Protein AF-A0A1V8P0F2-F1 (afdb_monomer_lite)

Structure (mmCIF, N/CA/C/O backbone):
data_AF-A0A1V8P0F2-F1
#
_entry.id   AF-A0A1V8P0F2-F1
#
loop_
_atom_site.group_PDB
_atom_site.id
_atom_site.type_symbol
_atom_site.label_atom_id
_atom_site.label_alt_id
_atom_site.label_comp_id
_atom_site.label_asym_id
_atom_site.label_entity_id
_atom_site.label_seq_id
_atom_site.pdbx_PDB_ins_code
_atom_site.Cartn_x
_atom_site.Cartn_y
_atom_site.Cartn_z
_atom_site.occupancy
_atom_site.B_iso_or_equiv
_atom_site.auth_seq_id
_atom_site.auth_comp_id
_atom_site.auth_asym_id
_atom_site.auth_atom_id
_atom_site.pdbx_PDB_model_num
ATOM 1 N N . MET A 1 1 ? -22.753 -1.004 0.183 1.00 55.59 1 MET A N 1
ATOM 2 C CA . MET A 1 1 ? -21.649 -0.096 -0.200 1.00 55.59 1 MET A CA 1
ATOM 3 C C . MET A 1 1 ? -20.941 -0.698 -1.397 1.00 55.59 1 MET A C 1
ATOM 5 O O . MET A 1 1 ? -20.696 -1.896 -1.375 1.00 55.59 1 MET A O 1
ATOM 9 N N . SER A 1 2 ? -20.673 0.084 -2.441 1.00 66.19 2 SER A N 1
ATOM 10 C CA . SER A 1 2 ? -19.880 -0.374 -3.585 1.00 66.19 2 SER A CA 1
ATOM 11 C C . SER A 1 2 ? -18.412 -0.502 -3.186 1.00 66.19 2 SER A C 1
ATOM 13 O O . SER A 1 2 ? -17.877 0.403 -2.544 1.00 66.19 2 SER A O 1
ATOM 15 N N . ILE A 1 3 ? -17.765 -1.595 -3.590 1.00 80.25 3 ILE A N 1
ATOM 16 C CA . ILE A 1 3 ? -16.310 -1.741 -3.491 1.00 80.25 3 ILE A CA 1
ATOM 17 C C . ILE A 1 3 ? -15.684 -0.649 -4.360 1.00 80.25 3 ILE A C 1
ATOM 19 O O . ILE A 1 3 ? -15.912 -0.609 -5.569 1.00 80.25 3 ILE A O 1
ATOM 23 N N . GLN A 1 4 ? -14.933 0.258 -3.741 1.00 91.81 4 GLN A N 1
ATOM 24 C CA . GLN A 1 4 ? -14.207 1.310 -4.444 1.00 91.81 4 GLN A CA 1
ATOM 25 C C . GLN A 1 4 ? -12.717 1.135 -4.173 1.00 91.81 4 GLN A C 1
ATOM 27 O O . GLN A 1 4 ? -12.289 1.177 -3.023 1.00 91.81 4 GLN A O 1
ATOM 32 N N . ALA A 1 5 ? -11.926 0.967 -5.232 1.00 93.81 5 ALA A N 1
ATOM 33 C CA . ALA A 1 5 ? -10.475 0.949 -5.116 1.00 93.81 5 ALA A CA 1
ATOM 34 C C . ALA A 1 5 ? -9.964 2.360 -4.799 1.00 93.81 5 ALA A C 1
ATOM 36 O O . ALA A 1 5 ? -10.221 3.316 -5.535 1.00 93.81 5 ALA A O 1
ATOM 37 N N . MET A 1 6 ? -9.226 2.489 -3.703 1.00 95.06 6 MET A N 1
ATOM 38 C CA . MET A 1 6 ? -8.639 3.737 -3.231 1.00 95.06 6 MET A CA 1
ATOM 39 C C . MET A 1 6 ? -7.133 3.571 -3.066 1.00 95.06 6 MET A C 1
ATOM 41 O O . MET A 1 6 ? -6.640 2.553 -2.592 1.00 95.06 6 MET A O 1
ATOM 45 N N . THR A 1 7 ? -6.364 4.586 -3.444 1.00 95.06 7 THR A N 1
ATOM 46 C CA . THR A 1 7 ? -4.930 4.602 -3.134 1.00 95.06 7 THR A CA 1
ATOM 47 C C . THR A 1 7 ? -4.723 4.639 -1.618 1.00 95.06 7 THR A C 1
ATOM 49 O O . THR A 1 7 ? -5.537 5.208 -0.886 1.00 95.06 7 THR A O 1
ATOM 52 N N . PHE A 1 8 ? -3.586 4.129 -1.139 1.00 95.25 8 PHE A N 1
ATOM 53 C CA . PHE A 1 8 ? -3.198 4.235 0.275 1.00 95.25 8 PHE A CA 1
ATOM 54 C C . PHE A 1 8 ? -3.275 5.680 0.798 1.00 95.25 8 PHE A C 1
ATOM 56 O O . PHE A 1 8 ? -3.718 5.915 1.915 1.00 95.25 8 PHE A O 1
ATOM 63 N N . VAL A 1 9 ? -2.916 6.672 -0.024 1.00 95.94 9 VAL A N 1
ATOM 64 C CA . VAL A 1 9 ? -3.008 8.097 0.345 1.00 95.94 9 VAL A CA 1
ATOM 65 C C . VAL A 1 9 ? -4.458 8.546 0.533 1.00 95.94 9 VAL A C 1
ATOM 67 O O . VAL A 1 9 ? -4.745 9.298 1.461 1.00 95.94 9 VAL A O 1
ATOM 70 N N . GLN A 1 10 ? -5.378 8.111 -0.332 1.00 96.38 10 GLN A N 1
ATOM 71 C CA . GLN A 1 10 ? -6.798 8.443 -0.188 1.00 96.38 10 GLN A CA 1
ATOM 72 C C . GLN A 1 10 ? -7.396 7.806 1.070 1.00 96.38 10 GLN A C 1
ATOM 74 O O . GLN A 1 10 ? -8.133 8.481 1.784 1.00 96.38 10 GLN A O 1
ATOM 79 N N . VAL A 1 11 ? -7.045 6.550 1.373 1.00 96.69 11 VAL A N 1
ATOM 80 C CA . VAL A 1 11 ? -7.475 5.887 2.614 1.00 96.69 11 VAL A CA 1
ATOM 81 C C . VAL A 1 11 ? -6.912 6.604 3.836 1.00 96.69 11 VAL A C 1
ATOM 83 O O . VAL A 1 11 ? -7.689 6.951 4.718 1.00 96.69 11 VAL A O 1
ATOM 86 N N . ALA A 1 12 ? -5.609 6.907 3.858 1.00 96.62 12 ALA A N 1
ATOM 87 C CA . ALA A 1 12 ? -4.955 7.608 4.967 1.00 96.62 12 ALA A CA 1
ATOM 88 C C . ALA A 1 12 ? -5.673 8.927 5.294 1.00 96.62 12 ALA A C 1
ATOM 90 O O . ALA A 1 12 ? -6.064 9.162 6.435 1.00 96.62 12 ALA A O 1
ATOM 91 N N . LYS A 1 13 ? -5.970 9.731 4.264 1.00 95.94 13 LYS A N 1
ATOM 92 C CA . LYS A 1 13 ? -6.751 10.968 4.409 1.00 95.94 13 LYS A CA 1
ATOM 93 C C . LYS A 1 13 ? -8.157 10.722 4.963 1.00 95.94 13 LYS A C 1
ATOM 95 O O . LYS A 1 13 ? -8.610 11.487 5.805 1.00 95.94 13 LYS A O 1
ATOM 100 N N . ALA A 1 14 ? -8.845 9.672 4.515 1.00 95.19 14 ALA A N 1
ATOM 101 C CA . ALA A 1 14 ? -10.209 9.361 4.950 1.00 95.19 14 ALA A CA 1
ATOM 102 C C . ALA A 1 14 ? -10.307 8.912 6.422 1.00 95.19 14 ALA A C 1
ATOM 104 O O . ALA A 1 14 ? -11.383 9.019 7.024 1.00 95.19 14 ALA A O 1
ATOM 105 N N . VAL A 1 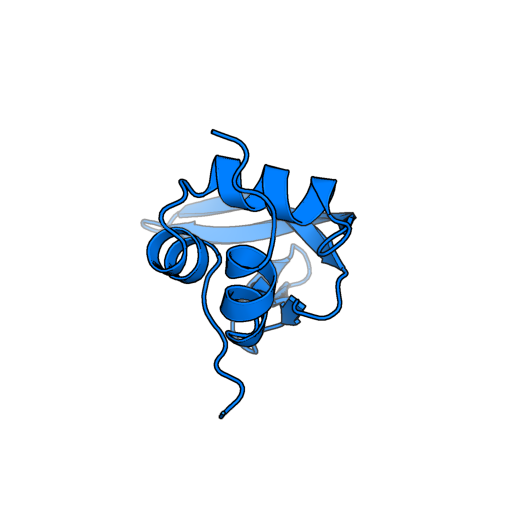15 ? -9.205 8.416 6.993 1.00 94.50 15 VAL A N 1
ATOM 106 C CA . VAL A 1 15 ? -9.102 8.013 8.406 1.00 94.50 15 VAL A CA 1
ATOM 107 C C . VAL A 1 15 ? -8.293 8.993 9.262 1.00 94.50 15 VAL A C 1
ATOM 109 O O . VAL A 1 15 ? -8.108 8.741 10.443 1.00 94.50 15 VAL A O 1
ATOM 112 N N . GLY A 1 16 ? -7.842 10.120 8.700 1.00 94.81 16 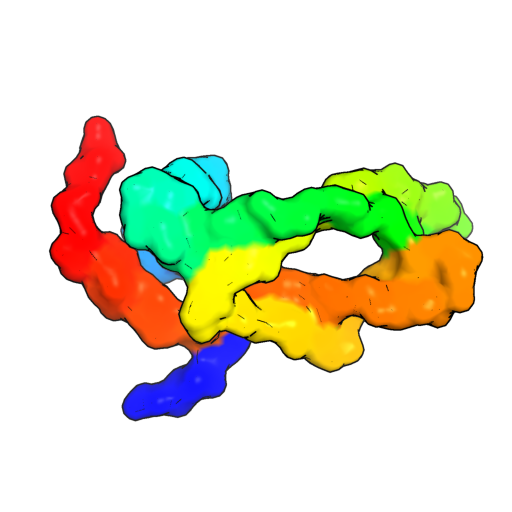GLY A N 1
ATOM 113 C CA . GLY A 1 16 ? -7.104 11.146 9.446 1.00 94.81 16 GLY A CA 1
ATOM 114 C C . GLY A 1 16 ? -5.660 10.773 9.797 1.00 94.81 16 GLY A C 1
ATOM 115 O O . GLY A 1 16 ? -5.100 11.352 10.720 1.00 94.81 16 GLY A O 1
ATOM 116 N N . LEU A 1 17 ? -5.050 9.833 9.071 1.00 94.56 17 LEU A N 1
ATOM 117 C CA . LEU A 1 17 ? -3.677 9.378 9.298 1.00 94.56 17 LEU A CA 1
ATOM 118 C C . LEU A 1 17 ? -2.719 9.909 8.229 1.00 94.56 17 LEU A C 1
ATOM 120 O O . LEU A 1 17 ? -3.096 10.168 7.080 1.00 94.56 17 LEU A O 1
ATOM 124 N N . THR A 1 18 ? -1.436 10.002 8.580 1.00 95.31 18 THR A N 1
ATOM 125 C CA . THR A 1 18 ? -0.379 10.074 7.567 1.00 95.31 18 THR A CA 1
ATOM 126 C C . THR A 1 18 ? -0.266 8.738 6.831 1.00 95.31 18 THR A C 1
ATOM 128 O O . THR A 1 18 ? -0.730 7.692 7.290 1.00 95.31 18 THR A O 1
ATOM 131 N N . ARG A 1 19 ? 0.381 8.747 5.662 1.00 92.75 19 ARG A N 1
ATOM 132 C CA . ARG A 1 19 ? 0.611 7.512 4.903 1.00 92.75 19 ARG A CA 1
ATOM 133 C C . ARG A 1 19 ? 1.459 6.505 5.692 1.00 92.75 19 ARG A C 1
ATOM 135 O O . ARG A 1 19 ? 1.194 5.314 5.611 1.00 92.75 19 ARG A O 1
ATOM 142 N N . GLU A 1 20 ? 2.460 6.978 6.428 1.00 93.81 20 GLU A N 1
ATOM 143 C CA . GLU A 1 20 ? 3.327 6.131 7.252 1.00 93.81 20 GLU A CA 1
ATOM 144 C C . GLU A 1 20 ? 2.551 5.489 8.406 1.00 93.81 20 GLU A C 1
ATOM 146 O O . GLU A 1 20 ? 2.580 4.268 8.551 1.00 93.81 20 GLU A O 1
ATOM 151 N N . GLN A 1 21 ? 1.771 6.287 9.145 1.00 94.88 21 GLN A N 1
ATOM 152 C CA . GLN A 1 21 ? 0.886 5.782 10.198 1.00 94.88 21 GLN A CA 1
ATOM 153 C C . GLN A 1 21 ? -0.092 4.742 9.653 1.00 94.88 21 GLN A C 1
ATOM 155 O O . GLN A 1 21 ? -0.251 3.693 10.263 1.00 94.88 21 GLN A O 1
ATOM 160 N N . LEU A 1 22 ? -0.681 4.975 8.473 1.00 96.12 22 LEU A N 1
ATOM 161 C CA . LEU A 1 22 ? -1.557 3.990 7.841 1.00 96.12 22 LEU A CA 1
ATOM 162 C C . LEU A 1 22 ? -0.846 2.642 7.633 1.00 96.12 22 LEU A C 1
ATOM 164 O O . LEU A 1 22 ? -1.415 1.612 7.977 1.00 96.12 22 LEU A O 1
ATOM 168 N N . TYR A 1 23 ? 0.376 2.621 7.090 1.00 94.62 23 TYR A N 1
ATOM 169 C CA . TYR A 1 23 ? 1.111 1.362 6.907 1.00 94.62 23 TYR A CA 1
ATOM 170 C C . TYR A 1 23 ? 1.392 0.656 8.233 1.00 94.62 23 TYR A C 1
ATOM 172 O O . TYR A 1 23 ? 1.223 -0.560 8.317 1.00 94.62 23 TYR A O 1
ATOM 180 N N . ILE A 1 24 ? 1.792 1.409 9.261 1.00 94.31 24 ILE A N 1
ATOM 181 C CA . ILE A 1 24 ? 2.031 0.866 10.602 1.00 94.31 24 ILE A CA 1
ATOM 182 C C . ILE A 1 24 ? 0.739 0.256 11.154 1.00 94.31 24 ILE A C 1
ATOM 184 O O . ILE A 1 24 ? 0.748 -0.902 11.558 1.00 94.31 24 ILE A O 1
ATOM 188 N N . THR A 1 25 ? -0.380 0.985 11.110 1.00 95.00 25 THR A N 1
ATOM 189 C CA . THR A 1 25 ? -1.681 0.510 11.599 1.00 95.00 25 THR A CA 1
ATOM 190 C C . THR A 1 25 ? -2.154 -0.726 10.842 1.00 95.00 25 THR A C 1
ATOM 192 O O . THR A 1 25 ? -2.578 -1.693 11.472 1.00 95.00 25 THR A O 1
ATOM 195 N N . LEU A 1 26 ? -2.064 -0.730 9.508 1.00 95.75 26 LEU A N 1
ATOM 196 C CA . LEU A 1 26 ? -2.482 -1.871 8.690 1.00 95.75 26 LEU A CA 1
ATOM 197 C C . LEU A 1 26 ? -1.674 -3.131 9.030 1.00 95.75 26 LEU A C 1
ATOM 199 O O . LEU A 1 26 ? -2.263 -4.196 9.193 1.00 95.75 26 LEU A O 1
ATOM 203 N N . ARG A 1 27 ? -0.350 -3.012 9.190 1.00 94.44 27 ARG A N 1
ATOM 204 C CA . ARG A 1 27 ? 0.514 -4.144 9.563 1.00 94.44 27 ARG A CA 1
ATOM 205 C C . ARG A 1 27 ? 0.291 -4.598 11.003 1.00 94.44 27 ARG A C 1
ATOM 207 O O . ARG A 1 27 ? 0.162 -5.790 11.248 1.00 94.44 27 ARG A O 1
ATOM 214 N N . ALA A 1 28 ? 0.210 -3.663 11.951 1.00 94.38 28 ALA A N 1
ATOM 215 C CA . ALA A 1 28 ? 0.028 -3.969 13.372 1.00 94.38 28 ALA A CA 1
ATOM 216 C C . ALA A 1 28 ? -1.289 -4.709 13.657 1.00 94.38 28 ALA A C 1
ATOM 218 O O . ALA A 1 28 ? -1.369 -5.470 14.615 1.00 94.38 28 ALA A O 1
ATOM 219 N N . ASN A 1 29 ? -2.303 -4.504 12.812 1.00 94.31 29 ASN A N 1
ATOM 220 C CA . ASN A 1 29 ? -3.602 -5.167 12.917 1.00 94.31 29 ASN A CA 1
ATOM 221 C C . ASN A 1 29 ? -3.761 -6.344 11.938 1.00 94.31 29 ASN A C 1
ATOM 223 O O . ASN A 1 29 ? -4.873 -6.833 11.765 1.00 94.31 29 ASN A O 1
ATOM 227 N N . GLY A 1 30 ? -2.685 -6.782 11.269 1.00 94.75 30 GLY A N 1
ATOM 228 C CA . GLY A 1 30 ? -2.716 -7.921 10.342 1.00 94.75 30 GLY A CA 1
ATOM 229 C C . GLY A 1 30 ? -3.603 -7.719 9.107 1.00 94.75 30 GLY A C 1
ATOM 230 O O . GLY A 1 30 ? -3.983 -8.687 8.460 1.00 94.75 30 GLY A O 1
ATOM 231 N N . ILE A 1 31 ? -3.952 -6.472 8.777 1.00 96.25 31 ILE A N 1
ATOM 232 C CA . ILE A 1 31 ? -4.792 -6.139 7.617 1.00 96.25 31 ILE A CA 1
ATOM 233 C C . ILE A 1 31 ? -3.992 -6.299 6.321 1.00 96.25 31 ILE A C 1
ATOM 235 O O . ILE A 1 31 ? -4.555 -6.648 5.282 1.00 96.25 31 ILE A O 1
ATOM 239 N N . ILE A 1 32 ? -2.686 -6.023 6.387 1.00 96.69 32 ILE A N 1
ATOM 240 C CA . ILE A 1 32 ? -1.742 -6.288 5.304 1.00 96.69 32 ILE A CA 1
ATOM 241 C C . ILE A 1 32 ? -0.488 -6.976 5.842 1.00 96.69 32 ILE A C 1
ATOM 243 O O . ILE A 1 32 ? -0.022 -6.659 6.939 1.00 96.69 32 ILE A O 1
ATOM 247 N N . GLU A 1 33 ? 0.120 -7.818 5.017 1.00 96.69 33 GLU A N 1
ATOM 248 C CA . GLU A 1 33 ? 1.425 -8.431 5.258 1.00 96.69 33 GLU A CA 1
ATOM 249 C C . GLU A 1 33 ? 2.365 -8.132 4.091 1.00 96.69 33 GLU A C 1
ATOM 251 O O . GLU A 1 33 ? 1.948 -8.125 2.936 1.00 96.69 33 GLU A O 1
ATOM 256 N N . SER A 1 34 ? 3.638 -7.852 4.377 1.00 95.56 34 SER A N 1
ATOM 257 C CA . SER A 1 34 ? 4.646 -7.689 3.326 1.00 95.56 34 SER A CA 1
ATOM 258 C C . SER A 1 34 ? 5.036 -9.053 2.768 1.00 95.56 34 SER A C 1
ATOM 260 O O . SER A 1 34 ? 5.533 -9.897 3.507 1.00 95.56 34 SER A O 1
ATOM 262 N N . VAL A 1 35 ? 4.856 -9.254 1.464 1.00 95.88 35 VAL A N 1
ATOM 263 C CA . VAL A 1 35 ? 5.184 -10.521 0.781 1.00 95.88 35 VAL A CA 1
ATOM 264 C C . VAL A 1 35 ? 6.426 -10.423 -0.102 1.00 95.88 35 VAL A C 1
ATOM 266 O O . VAL A 1 35 ? 6.813 -11.386 -0.760 1.00 95.88 35 VAL A O 1
ATOM 269 N N . GLY A 1 36 ? 7.078 -9.259 -0.119 1.00 95.38 36 GLY A N 1
ATOM 270 C CA . GLY A 1 36 ? 8.342 -9.052 -0.813 1.00 95.38 36 GLY A CA 1
ATOM 271 C C . GLY A 1 36 ? 8.404 -7.732 -1.563 1.00 95.38 36 GLY A C 1
ATOM 272 O O . GLY A 1 36 ? 7.635 -6.803 -1.325 1.00 95.38 36 GLY A O 1
ATOM 273 N N . PHE A 1 37 ? 9.361 -7.645 -2.482 1.00 95.12 37 PHE A N 1
ATOM 274 C CA . PHE A 1 37 ? 9.627 -6.436 -3.246 1.00 95.12 37 PHE A CA 1
ATOM 275 C C . PHE A 1 37 ? 9.793 -6.773 -4.720 1.00 95.12 37 PHE A C 1
ATOM 277 O O . PHE A 1 37 ? 10.537 -7.683 -5.082 1.00 95.12 37 PHE A O 1
ATOM 284 N N . GLU A 1 38 ? 9.166 -5.977 -5.576 1.00 94.56 38 GLU A N 1
ATOM 285 C CA . GLU A 1 38 ? 9.306 -6.084 -7.021 1.00 94.56 38 GLU A CA 1
ATOM 286 C C . GLU A 1 38 ? 9.969 -4.833 -7.582 1.00 94.56 38 GLU A C 1
ATOM 288 O O . GLU A 1 38 ? 9.577 -3.704 -7.281 1.00 94.56 38 GLU A O 1
ATOM 293 N N . ARG A 1 39 ? 10.990 -5.022 -8.423 1.00 95.38 39 ARG A N 1
ATOM 294 C CA . ARG A 1 39 ? 11.606 -3.905 -9.135 1.00 95.38 39 ARG A CA 1
ATOM 295 C C . ARG A 1 39 ? 10.696 -3.468 -10.274 1.00 95.38 39 ARG A C 1
ATOM 297 O O . ARG A 1 39 ? 10.464 -4.226 -11.213 1.00 95.38 39 ARG A O 1
ATOM 304 N N . VAL A 1 40 ? 10.261 -2.217 -10.219 1.00 94.94 40 VAL A N 1
ATOM 305 C CA . VAL A 1 40 ? 9.421 -1.602 -11.244 1.00 94.94 40 VAL A CA 1
ATOM 306 C C . VAL A 1 40 ? 10.144 -0.449 -11.917 1.00 94.94 40 VAL A C 1
ATOM 308 O O . VAL A 1 40 ? 11.020 0.188 -11.331 1.00 94.94 40 VAL A O 1
ATOM 311 N N . TYR A 1 41 ? 9.755 -0.180 -13.155 1.00 93.50 41 TYR A N 1
ATOM 312 C CA . TYR A 1 41 ? 10.337 0.822 -14.027 1.00 93.50 41 TYR A CA 1
ATOM 313 C C . TYR A 1 41 ? 9.252 1.812 -14.440 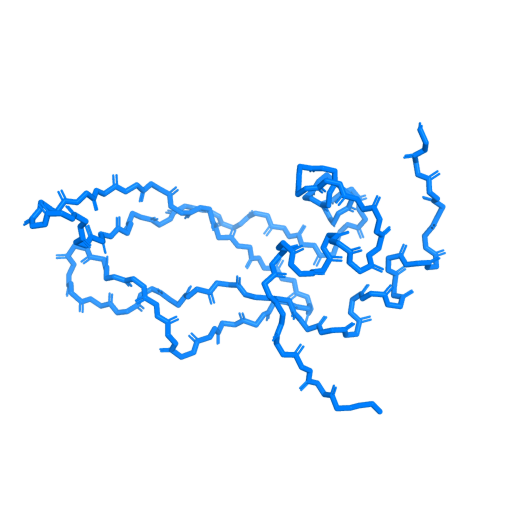1.00 93.50 41 TYR A C 1
ATOM 315 O O . TYR A 1 41 ? 8.151 1.431 -14.849 1.00 93.50 41 TYR A O 1
ATOM 323 N N . GLN A 1 42 ? 9.569 3.097 -14.338 1.00 89.94 42 GLN A N 1
ATOM 324 C CA . GLN A 1 42 ? 8.704 4.190 -14.763 1.00 89.94 42 GLN A CA 1
ATOM 325 C C . GLN A 1 42 ? 9.501 5.185 -15.597 1.00 89.94 42 GLN A C 1
ATOM 327 O O . GLN A 1 42 ? 10.669 5.457 -15.313 1.00 89.94 42 GLN A O 1
ATOM 332 N N . ARG A 1 43 ? 8.867 5.748 -16.626 1.00 87.56 43 ARG A N 1
ATOM 333 C CA . ARG A 1 43 ? 9.460 6.836 -17.401 1.00 87.56 43 ARG A CA 1
ATOM 334 C C . ARG A 1 43 ? 9.078 8.157 -16.746 1.00 87.56 43 ARG A C 1
ATOM 336 O O . ARG A 1 43 ? 7.892 8.444 -16.612 1.00 87.56 43 ARG A O 1
ATOM 343 N N . ARG A 1 44 ? 10.069 8.942 -16.335 1.00 86.25 44 ARG A N 1
ATOM 344 C CA . ARG A 1 44 ? 9.884 10.267 -15.738 1.00 86.25 44 ARG A CA 1
ATOM 345 C C . ARG A 1 44 ? 10.843 11.235 -16.414 1.00 86.25 44 ARG A C 1
ATOM 347 O O . ARG A 1 44 ? 12.032 10.946 -16.494 1.00 86.25 44 ARG A O 1
ATOM 354 N N . ASP A 1 45 ? 10.305 12.327 -16.952 1.00 88.75 45 ASP A N 1
ATOM 355 C CA . ASP A 1 45 ? 11.073 13.371 -17.646 1.00 88.75 45 ASP A CA 1
ATOM 356 C C . ASP A 1 45 ? 11.993 12.808 -18.750 1.00 88.75 45 ASP A C 1
ATOM 358 O O . ASP A 1 45 ? 13.147 13.190 -18.904 1.00 88.75 45 ASP A O 1
ATOM 362 N N . GLY A 1 46 ? 11.491 11.818 -19.499 1.00 87.25 46 GLY A N 1
ATOM 363 C CA . GLY A 1 46 ? 12.223 11.145 -20.579 1.00 87.25 46 GLY A CA 1
ATOM 364 C C . GLY A 1 46 ? 13.200 10.050 -20.128 1.00 87.25 46 GLY A C 1
ATOM 365 O O . GLY A 1 46 ? 13.492 9.149 -20.917 1.00 87.25 46 GLY A O 1
ATOM 366 N N . ALA A 1 47 ? 13.624 10.043 -18.863 1.00 89.12 47 ALA A N 1
ATOM 367 C CA . ALA A 1 47 ? 14.501 9.023 -18.295 1.00 89.12 47 ALA A CA 1
ATOM 368 C C . ALA A 1 47 ? 13.716 7.818 -17.750 1.00 89.12 47 ALA A C 1
ATOM 370 O O . ALA A 1 47 ? 12.600 7.949 -17.244 1.00 89.12 47 ALA A O 1
ATOM 371 N N . ILE A 1 48 ? 14.307 6.622 -17.831 1.00 90.25 48 ILE A N 1
ATOM 372 C CA . ILE A 1 48 ? 13.780 5.428 -17.160 1.00 90.25 48 ILE A CA 1
ATOM 373 C C . ILE A 1 48 ? 14.354 5.397 -15.745 1.00 90.25 48 ILE A C 1
ATOM 375 O O . ILE A 1 48 ? 15.564 5.306 -15.561 1.00 90.25 48 ILE A O 1
ATOM 379 N N . GLN A 1 49 ? 13.474 5.451 -14.752 1.00 93.12 49 GLN A N 1
ATOM 380 C CA . GLN A 1 49 ? 13.814 5.277 -13.345 1.00 93.12 49 GLN A CA 1
ATOM 381 C C . GLN A 1 49 ? 13.294 3.925 -12.870 1.00 93.12 49 GLN A C 1
ATOM 383 O O . GLN A 1 49 ? 12.193 3.515 -13.245 1.00 93.12 49 GLN A O 1
ATOM 388 N N . SER A 1 50 ? 14.065 3.250 -12.022 1.00 93.44 50 SER A N 1
ATOM 389 C CA . SER A 1 50 ? 13.637 2.013 -11.372 1.00 93.44 50 SER A CA 1
ATOM 390 C C . SER A 1 50 ? 13.645 2.157 -9.862 1.00 93.44 50 SER A C 1
ATOM 392 O O . SER A 1 50 ? 14.552 2.782 -9.317 1.00 93.44 50 SER A O 1
ATOM 394 N N . TYR A 1 51 ? 12.694 1.523 -9.190 1.00 93.44 51 TYR A N 1
ATOM 395 C CA . TYR A 1 51 ? 12.674 1.427 -7.734 1.00 93.44 51 TYR A CA 1
ATOM 396 C C . TYR A 1 51 ? 12.086 0.087 -7.291 1.00 93.44 51 TYR A C 1
ATOM 398 O O . TYR A 1 51 ? 11.414 -0.597 -8.065 1.00 93.44 51 TYR A O 1
ATOM 406 N N . MET A 1 52 ? 12.369 -0.299 -6.048 1.00 94.44 52 MET A N 1
ATOM 407 C CA . MET A 1 52 ? 11.751 -1.469 -5.430 1.00 94.44 52 MET A CA 1
ATOM 408 C C . MET A 1 52 ? 10.379 -1.065 -4.888 1.00 94.44 52 MET A C 1
ATOM 410 O O . MET A 1 52 ? 10.286 -0.219 -4.001 1.00 94.44 52 MET A O 1
ATOM 414 N N . SER A 1 53 ? 9.315 -1.643 -5.436 1.00 92.75 53 SER A N 1
ATOM 415 C CA . SER A 1 53 ? 7.963 -1.538 -4.900 1.00 92.75 53 SER A CA 1
ATOM 416 C C . SER A 1 53 ? 7.742 -2.683 -3.926 1.00 92.75 53 SER A C 1
ATOM 418 O O . SER A 1 53 ? 7.748 -3.843 -4.334 1.00 92.75 53 SER A O 1
ATOM 420 N N . GLU A 1 54 ? 7.514 -2.369 -2.657 1.00 94.62 54 GLU A N 1
ATOM 421 C CA . GLU A 1 54 ? 7.029 -3.365 -1.703 1.00 94.62 54 GLU A CA 1
ATOM 422 C C . GLU A 1 54 ? 5.663 -3.899 -2.150 1.00 94.62 54 GLU A C 1
ATOM 424 O O . GLU A 1 54 ? 4.869 -3.162 -2.750 1.00 94.62 54 GLU A O 1
ATOM 429 N N . ARG A 1 55 ? 5.430 -5.187 -1.905 1.00 95.38 55 ARG A N 1
ATOM 430 C CA . ARG A 1 55 ? 4.206 -5.906 -2.239 1.00 95.38 55 ARG A CA 1
ATOM 431 C C . ARG A 1 55 ? 3.540 -6.375 -0.962 1.00 95.38 55 ARG A C 1
ATOM 433 O O . ARG A 1 55 ? 4.209 -6.891 -0.068 1.00 95.38 55 ARG A O 1
ATOM 440 N N . TYR A 1 56 ? 2.227 -6.225 -0.920 1.00 96.62 56 TYR A N 1
ATOM 441 C CA . TYR A 1 56 ? 1.413 -6.621 0.215 1.00 96.62 56 TYR A CA 1
ATOM 442 C C . TYR A 1 56 ? 0.395 -7.684 -0.169 1.00 96.62 56 TYR A C 1
ATOM 444 O O . TYR A 1 56 ? -0.167 -7.627 -1.264 1.00 96.62 56 TYR A O 1
ATOM 452 N N . ASP A 1 57 ? 0.138 -8.605 0.745 1.00 96.25 57 ASP A N 1
ATOM 453 C CA . ASP A 1 57 ? -1.059 -9.438 0.744 1.00 96.25 57 ASP A CA 1
ATOM 454 C C . ASP A 1 57 ? -2.024 -8.955 1.834 1.00 96.25 57 ASP A C 1
ATOM 456 O O . ASP A 1 57 ? -1.620 -8.232 2.748 1.00 96.25 57 ASP A O 1
ATOM 460 N N . GLY A 1 58 ? -3.303 -9.289 1.707 1.00 95.88 58 GLY A N 1
ATOM 461 C CA . GLY A 1 58 ? -4.345 -8.902 2.654 1.00 95.88 58 GLY A CA 1
ATOM 462 C C . GLY A 1 58 ? -5.726 -8.807 2.012 1.00 95.88 58 GLY A C 1
ATOM 463 O O . GLY A 1 58 ? -5.860 -8.522 0.823 1.00 95.88 58 GLY A O 1
ATOM 464 N N . GLU A 1 59 ? -6.770 -8.987 2.823 1.00 95.19 59 GLU A N 1
ATOM 465 C CA . GLU A 1 59 ? -8.170 -9.050 2.366 1.00 95.19 59 GLU A CA 1
ATOM 466 C C . GLU A 1 59 ? -8.598 -7.816 1.554 1.00 95.19 59 GLU A C 1
ATOM 468 O O . GLU A 1 59 ? -9.362 -7.915 0.595 1.00 95.19 59 GLU A O 1
ATOM 473 N N . PHE A 1 60 ? -8.092 -6.640 1.929 1.00 95.94 60 PHE A N 1
ATOM 474 C CA . PHE A 1 60 ? -8.466 -5.372 1.307 1.00 95.94 60 PHE A CA 1
ATOM 475 C C . PHE A 1 60 ? -7.516 -4.949 0.183 1.00 95.94 60 PHE A C 1
ATOM 477 O O . PHE A 1 60 ? -7.705 -3.869 -0.375 1.00 95.94 60 PHE A O 1
ATOM 484 N N . ILE A 1 61 ? -6.497 -5.747 -0.157 1.00 96.56 61 ILE A N 1
ATOM 485 C CA . ILE A 1 61 ? -5.571 -5.426 -1.244 1.00 96.56 61 ILE A CA 1
ATOM 486 C C . ILE A 1 61 ? -6.253 -5.658 -2.593 1.00 96.56 61 ILE A C 1
ATOM 488 O O . ILE A 1 61 ? -6.670 -6.761 -2.937 1.00 96.56 61 ILE A O 1
ATOM 492 N N . ILE A 1 62 ? -6.309 -4.603 -3.403 1.00 95.19 62 ILE A N 1
ATOM 493 C CA . ILE A 1 62 ? -6.782 -4.651 -4.784 1.00 95.19 62 ILE A CA 1
ATOM 494 C C . ILE A 1 62 ? -5.596 -4.402 -5.710 1.00 95.19 62 ILE A C 1
ATOM 496 O O . ILE A 1 62 ? -4.956 -3.352 -5.657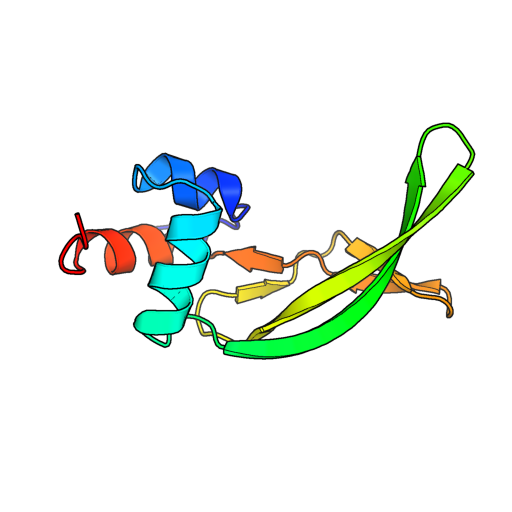 1.00 95.19 62 ILE A O 1
ATOM 500 N N . ASN A 1 63 ? -5.337 -5.345 -6.611 1.00 93.81 63 ASN A N 1
ATOM 501 C CA . ASN A 1 63 ? -4.413 -5.143 -7.721 1.00 93.81 63 ASN A CA 1
ATOM 502 C C . ASN A 1 63 ? -5.146 -4.404 -8.841 1.00 93.81 63 ASN A C 1
ATOM 504 O O . ASN A 1 63 ? -6.068 -4.946 -9.452 1.00 93.81 63 ASN A O 1
ATOM 508 N N . SER A 1 64 ? -4.760 -3.157 -9.104 1.00 87.62 64 SER A N 1
ATOM 509 C CA . SER A 1 64 ? -5.372 -2.402 -10.194 1.00 87.62 64 SER A CA 1
ATOM 510 C C . SER A 1 64 ? -4.885 -2.920 -11.552 1.00 87.62 64 SER A C 1
ATOM 512 O O . SER A 1 64 ? -3.767 -3.418 -11.677 1.00 87.62 64 SER A O 1
ATOM 514 N N . ALA A 1 65 ? -5.717 -2.791 -12.589 1.00 80.69 65 ALA A N 1
ATOM 515 C CA . ALA A 1 65 ? -5.324 -3.139 -13.959 1.00 80.69 65 ALA A CA 1
ATOM 516 C C . ALA A 1 65 ? -4.217 -2.215 -14.507 1.00 80.69 65 ALA A C 1
ATOM 518 O O . ALA A 1 65 ? -3.521 -2.559 -15.463 1.00 80.69 65 ALA A O 1
ATOM 519 N N . CYS A 1 66 ? -4.050 -1.043 -13.892 1.00 79.81 66 CYS A N 1
ATOM 520 C CA . CYS A 1 66 ? -2.959 -0.123 -14.160 1.00 79.81 66 CYS A CA 1
ATOM 521 C C . CYS A 1 66 ? -1.734 -0.513 -13.324 1.00 79.81 66 CYS A C 1
ATOM 523 O O . CYS A 1 66 ? -1.827 -0.939 -12.174 1.00 79.81 66 CYS A O 1
ATOM 525 N N . GLY A 1 67 ? -0.548 -0.359 -13.893 1.00 85.62 67 GLY A N 1
ATOM 526 C CA . GLY A 1 67 ? 0.660 -0.780 -13.212 1.00 85.62 67 GLY A CA 1
ATOM 527 C C . GLY A 1 67 ? 1.911 -0.273 -13.887 1.00 85.62 67 GLY A C 1
ATOM 528 O O . GLY A 1 67 ? 1.876 0.356 -14.948 1.00 85.62 67 GLY A O 1
ATOM 529 N N . LYS A 1 68 ? 3.034 -0.560 -13.248 1.00 91.00 68 LYS A N 1
ATOM 530 C CA . LYS A 1 68 ? 4.365 -0.239 -13.758 1.00 91.00 68 LYS A CA 1
ATOM 531 C C . LYS A 1 68 ? 4.948 -1.475 -14.412 1.00 91.00 68 LYS A C 1
ATOM 533 O O . LYS A 1 68 ? 4.448 -2.576 -14.214 1.00 91.00 68 LYS A O 1
ATOM 538 N N . ARG A 1 69 ? 5.973 -1.306 -15.239 1.00 92.00 69 ARG A N 1
ATOM 539 C CA . ARG A 1 69 ? 6.574 -2.453 -15.927 1.00 92.00 69 ARG A CA 1
ATOM 540 C C . ARG A 1 69 ? 7.750 -2.994 -15.137 1.00 92.00 69 ARG A C 1
ATOM 542 O O . ARG A 1 69 ? 8.470 -2.204 -14.536 1.00 92.00 69 ARG A O 1
ATOM 549 N N . ASP A 1 70 ? 7.944 -4.305 -15.142 1.00 92.81 70 ASP A N 1
ATOM 550 C CA . ASP A 1 70 ? 9.178 -4.937 -14.672 1.00 92.81 70 ASP A CA 1
ATOM 551 C C . ASP A 1 70 ? 10.261 -4.936 -15.773 1.00 92.81 70 ASP A C 1
ATOM 553 O O . ASP A 1 70 ? 10.070 -4.421 -16.879 1.00 92.81 70 ASP A O 1
ATOM 557 N N . GLN A 1 71 ? 11.412 -5.552 -15.487 1.00 91.19 71 GLN A N 1
ATOM 558 C CA . GLN A 1 71 ? 12.519 -5.677 -16.443 1.00 91.19 71 GLN A CA 1
ATOM 559 C C . GLN A 1 71 ? 12.157 -6.530 -17.673 1.00 91.19 71 GLN A C 1
ATOM 561 O O . GLN A 1 71 ? 12.753 -6.374 -18.737 1.00 91.19 71 GLN A O 1
ATOM 566 N N . LYS A 1 72 ? 11.183 -7.437 -17.539 1.00 92.31 72 LYS A N 1
ATOM 567 C CA . LYS A 1 72 ? 10.684 -8.325 -18.599 1.00 92.31 72 LYS A CA 1
ATOM 568 C C . LYS A 1 72 ? 9.488 -7.716 -19.342 1.00 92.31 72 LYS A C 1
ATOM 570 O O . LYS A 1 72 ? 8.816 -8.427 -20.088 1.00 92.31 72 LYS A O 1
ATOM 575 N N . ASN A 1 73 ? 9.227 -6.418 -19.156 1.00 88.69 73 ASN A N 1
ATOM 576 C CA . ASN A 1 73 ? 8.124 -5.672 -19.759 1.00 88.69 73 ASN A CA 1
ATOM 577 C C . ASN A 1 73 ? 6.718 -6.164 -19.342 1.00 88.69 73 ASN A C 1
ATOM 579 O O . ASN A 1 73 ? 5.729 -5.833 -20.004 1.00 88.69 73 ASN A O 1
ATOM 583 N N . ARG A 1 74 ? 6.610 -6.927 -18.249 1.00 90.56 74 ARG A N 1
ATOM 584 C CA . ARG A 1 74 ? 5.349 -7.403 -17.662 1.00 90.56 74 ARG A CA 1
ATOM 585 C C . ARG A 1 74 ? 4.759 -6.327 -16.760 1.00 90.56 74 ARG A C 1
ATOM 587 O O . ARG A 1 74 ? 5.496 -5.541 -16.170 1.00 90.56 74 ARG A O 1
ATOM 594 N N . ILE A 1 75 ? 3.432 -6.276 -16.671 1.00 90.62 75 ILE A N 1
ATOM 595 C CA . ILE A 1 75 ? 2.738 -5.318 -15.806 1.00 90.62 75 ILE A CA 1
ATOM 596 C C . ILE A 1 75 ? 2.797 -5.827 -14.367 1.00 90.62 75 ILE A C 1
ATOM 598 O O . ILE A 1 75 ? 2.266 -6.891 -14.061 1.00 90.62 75 ILE A O 1
ATOM 602 N N . VAL A 1 76 ? 3.409 -5.030 -13.500 1.00 92.06 76 VAL A N 1
ATOM 603 C CA . VAL A 1 76 ? 3.310 -5.123 -12.047 1.00 92.06 76 VAL A CA 1
ATOM 604 C C . VAL A 1 76 ? 2.171 -4.201 -11.614 1.00 92.06 76 VAL A C 1
ATOM 606 O O . VAL A 1 76 ? 2.305 -2.978 -11.750 1.00 92.06 76 VAL A O 1
ATOM 609 N N . PRO A 1 77 ? 1.040 -4.742 -11.136 1.00 91.75 77 PRO A N 1
ATOM 610 C CA . PRO A 1 77 ? -0.133 -3.939 -10.824 1.00 91.75 77 PRO A CA 1
ATOM 611 C C . PRO A 1 77 ? 0.138 -3.020 -9.634 1.00 91.75 77 PRO A C 1
ATOM 613 O O . PRO A 1 77 ? 0.752 -3.431 -8.640 1.00 91.75 77 PRO A O 1
ATOM 616 N N . ASP A 1 78 ? -0.350 -1.784 -9.704 1.00 92.56 78 ASP A N 1
ATOM 617 C CA . ASP A 1 78 ? -0.367 -0.918 -8.528 1.00 92.56 78 ASP A CA 1
ATOM 618 C C . ASP A 1 78 ? -1.337 -1.500 -7.490 1.00 92.56 78 ASP A C 1
ATOM 620 O O . ASP A 1 78 ? -2.441 -1.935 -7.834 1.00 92.56 78 ASP A O 1
ATOM 624 N N . GLN A 1 79 ? -0.915 -1.517 -6.223 1.00 95.06 79 GLN A N 1
ATOM 625 C CA . GLN A 1 79 ? -1.749 -1.989 -5.120 1.00 95.06 79 GLN A CA 1
ATOM 626 C C . GLN A 1 79 ? -2.547 -0.835 -4.534 1.00 95.06 79 GLN A C 1
ATOM 628 O O . GLN A 1 79 ? -2.014 0.223 -4.185 1.00 95.06 79 GLN A O 1
ATOM 633 N N . MET A 1 80 ? 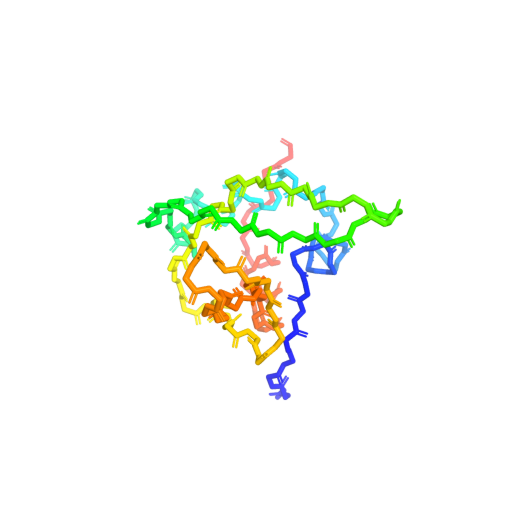-3.845 -1.064 -4.440 1.00 95.69 80 MET A N 1
ATOM 634 C CA . MET A 1 80 ? -4.841 -0.178 -3.866 1.00 95.69 80 MET A CA 1
ATOM 635 C C . MET A 1 80 ? -5.530 -0.897 -2.708 1.00 95.69 80 MET A C 1
ATOM 637 O O . MET A 1 80 ? -5.325 -2.089 -2.489 1.00 95.69 80 MET A O 1
ATOM 641 N N . LEU A 1 81 ? -6.345 -0.159 -1.970 1.00 96.12 81 LEU A N 1
ATOM 642 C CA . LEU A 1 81 ? -7.170 -0.678 -0.896 1.00 96.12 81 LEU A CA 1
ATOM 643 C C . LEU A 1 81 ? -8.643 -0.614 -1.286 1.00 96.12 81 LEU A C 1
ATOM 645 O O . LEU A 1 81 ? -9.099 0.372 -1.867 1.00 96.12 81 LEU A O 1
ATOM 649 N N . ASP A 1 82 ? -9.392 -1.645 -0.929 1.00 95.88 82 ASP A N 1
ATOM 650 C CA . ASP A 1 82 ? -10.848 -1.603 -0.901 1.00 95.88 82 ASP A CA 1
ATOM 651 C C . ASP A 1 82 ? -11.317 -0.581 0.148 1.00 95.88 82 ASP A C 1
ATOM 653 O O . ASP A 1 82 ? -10.910 -0.635 1.310 1.00 95.88 82 ASP A O 1
ATOM 657 N N . SER A 1 83 ? -12.201 0.338 -0.243 1.00 95.44 83 SER A N 1
ATOM 658 C CA . SER A 1 83 ? -12.773 1.369 0.630 1.00 95.44 83 SER A CA 1
ATOM 659 C C . SER A 1 83 ? -13.421 0.829 1.912 1.00 95.44 83 SER A C 1
ATOM 661 O O . SER A 1 83 ? -13.475 1.555 2.907 1.00 95.44 83 SER A O 1
ATOM 663 N N . ARG A 1 84 ? -13.852 -0.441 1.949 1.00 95.62 84 ARG A N 1
ATOM 664 C CA . ARG A 1 84 ? -14.365 -1.102 3.166 1.00 95.62 84 ARG A CA 1
ATOM 665 C C . ARG A 1 84 ? -13.353 -1.115 4.316 1.00 95.62 84 ARG A C 1
ATOM 667 O O . ARG A 1 84 ? -13.769 -1.083 5.475 1.00 95.62 84 ARG A O 1
ATOM 674 N N . VAL A 1 85 ? -12.050 -1.048 4.022 1.00 95.81 85 VAL A N 1
ATOM 675 C CA . VAL A 1 85 ? -10.988 -0.964 5.039 1.00 95.81 85 VAL A CA 1
ATOM 676 C C . VAL A 1 85 ? -11.146 0.261 5.947 1.00 95.81 85 VAL A C 1
ATOM 678 O O . VAL A 1 85 ? -10.750 0.227 7.105 1.00 95.81 85 VAL A O 1
ATOM 681 N N . ILE A 1 86 ? -11.773 1.341 5.462 1.00 95.38 86 ILE A N 1
ATOM 682 C CA . ILE A 1 86 ? -11.992 2.571 6.240 1.00 95.38 86 ILE A CA 1
ATOM 683 C C . ILE A 1 86 ? -12.874 2.296 7.463 1.00 95.38 86 ILE A C 1
ATOM 685 O O . ILE A 1 86 ? -12.633 2.865 8.524 1.00 95.38 86 ILE A O 1
ATOM 689 N N . ILE A 1 87 ? -13.885 1.431 7.332 1.00 94.19 87 ILE A N 1
ATOM 690 C CA . ILE A 1 87 ? -14.783 1.076 8.442 1.00 94.19 87 ILE A CA 1
ATOM 691 C C . ILE A 1 87 ? -14.008 0.292 9.497 1.00 94.19 87 ILE A C 1
ATOM 693 O O . ILE A 1 87 ? -14.104 0.608 10.680 1.00 94.19 87 ILE A O 1
ATOM 697 N N . VAL A 1 88 ? -13.201 -0.675 9.052 1.00 94.81 88 VAL A N 1
ATOM 698 C CA . VAL A 1 88 ? -12.335 -1.473 9.926 1.00 94.81 88 VAL A CA 1
ATOM 699 C C . VAL A 1 88 ? -11.376 -0.557 10.683 1.00 94.81 88 VAL A C 1
ATOM 701 O O . VAL A 1 88 ? -11.360 -0.570 11.906 1.00 94.81 88 VAL A O 1
ATOM 704 N N . LEU A 1 89 ? -10.658 0.319 9.975 1.00 94.88 89 LEU A N 1
ATOM 705 C CA . LEU A 1 89 ? -9.687 1.244 10.567 1.00 94.88 89 LEU A CA 1
ATOM 706 C C . LEU A 1 89 ? -10.313 2.235 11.558 1.00 94.88 89 LEU A C 1
ATOM 708 O O . LEU A 1 89 ? -9.686 2.574 12.557 1.00 94.88 89 LEU A O 1
ATOM 712 N N . LYS A 1 90 ? -11.545 2.696 11.310 1.00 92.69 90 LYS A N 1
ATOM 713 C CA . LYS A 1 90 ? -12.268 3.581 12.239 1.00 92.69 90 LYS A CA 1
ATOM 714 C C . LYS A 1 90 ? -12.788 2.861 13.483 1.00 92.69 90 LYS A C 1
ATOM 716 O O . LYS A 1 90 ? -13.032 3.522 14.486 1.00 92.69 90 LYS A O 1
ATOM 721 N N . ALA A 1 91 ? -12.968 1.543 13.419 1.00 91.88 91 ALA A N 1
ATOM 722 C CA . ALA A 1 91 ? -13.368 0.725 14.562 1.00 91.88 91 ALA A CA 1
ATOM 723 C C . ALA A 1 91 ? -12.180 0.315 15.450 1.00 91.88 91 ALA A C 1
ATOM 725 O O . ALA A 1 91 ? -12.389 -0.131 16.578 1.00 91.88 91 ALA A O 1
ATOM 726 N N . LEU A 1 92 ? -10.943 0.464 14.963 1.00 88.00 92 LEU A N 1
ATOM 727 C CA . LEU A 1 92 ? -9.748 0.183 15.749 1.00 88.00 92 LEU A CA 1
ATOM 728 C C . LEU A 1 92 ? -9.510 1.264 16.816 1.00 88.00 92 LEU A C 1
ATOM 730 O O . LEU A 1 92 ? -9.809 2.444 16.581 1.00 88.00 92 LEU A O 1
ATOM 734 N N . PRO A 1 93 ? -8.912 0.895 17.965 1.00 75.06 93 PRO A N 1
ATOM 735 C CA . PRO A 1 93 ? -8.397 1.867 18.919 1.00 75.06 93 PRO A CA 1
ATOM 736 C C . PRO A 1 93 ? -7.390 2.774 18.207 1.00 75.06 93 PRO A C 1
ATOM 738 O O . PRO A 1 93 ? -6.415 2.294 17.627 1.00 75.06 93 PRO A O 1
ATOM 741 N N . 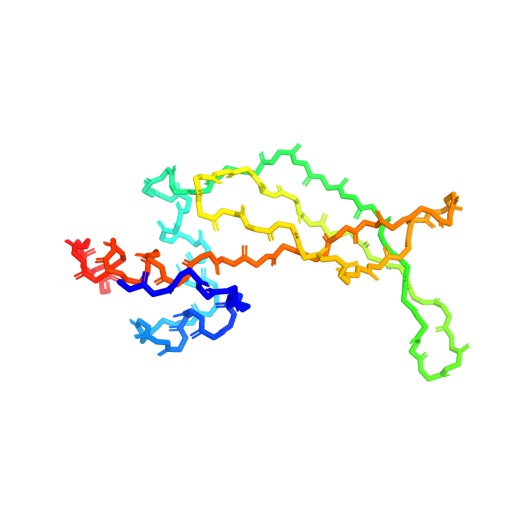GLN A 1 94 ? -7.633 4.084 18.217 1.00 63.53 94 GLN A N 1
ATOM 742 C CA . GLN A 1 94 ? -6.705 5.032 17.610 1.00 63.53 94 GLN A CA 1
ATOM 743 C C . GLN A 1 94 ? -5.440 5.076 18.472 1.00 63.53 94 GLN A C 1
ATOM 745 O O . GLN A 1 94 ? -5.503 5.443 19.646 1.00 63.53 94 GLN A O 1
ATOM 750 N N . ILE A 1 95 ? -4.305 4.664 17.905 1.00 58.56 95 ILE A N 1
ATOM 751 C CA . ILE A 1 95 ? -2.999 4.814 18.549 1.00 58.56 95 ILE A CA 1
ATOM 752 C C . ILE A 1 95 ? -2.613 6.286 18.362 1.00 58.56 95 ILE A C 1
ATOM 754 O O . ILE A 1 95 ? -2.211 6.680 17.266 1.00 58.56 95 ILE A O 1
ATOM 758 N N . GLY A 1 96 ? -2.883 7.092 19.392 1.00 51.72 96 GLY A N 1
ATOM 759 C CA . GLY A 1 96 ? -2.536 8.515 19.468 1.00 51.72 96 GLY A CA 1
ATOM 760 C C . GLY A 1 96 ? -1.061 8.746 19.746 1.00 51.72 96 GLY A C 1
ATOM 761 O O . GLY A 1 96 ? -0.462 7.910 20.459 1.00 51.72 96 GLY A O 1
#

pLDDT: mean 91.31, std 8.58, range [51.72, 96.69]

Foldseek 3Di:
DDFDWAALCRLCVLQVHDSVVSVVLCVVVVQKDFPAWAWFWDQDPNDIDIDTDTDIDHPFWDFDPQATAGPVRDGDGDITGTPVVSVVSNPDDDPD

Sequence (96 aa):
MSIQAMTFVQVAKAVGLTREQLYITLRANGIIESVGFERVYQRRDGAIQSYMSERYDGEFIINSACGKRDQKNRIVPDQMLDSRVIIVLKALPQIG

Organism: Citrobacter braakii (NCBI:txid57706)

Radius of gyration: 14.64 Å; chains: 1; bounding box: 36×24×40 Å

Secondary structure (DSSP, 8-state):
----EE-HHHHHHHHT--HHHHHHHHHHTTS-EEEEEEEEEEEETTEEEEEEEEEEESTTEEEEEEEEE-TTS-EEEEEEEETTHHHHHHHSPP--